Protein AF-A0A371DB32-F1 (afdb_monomer_lite)

Organism: NCBI:txid2498619

Secondary structure (DSSP, 8-state):
-HHHHHHHHHHHHHHHHHH-S-GGGGSTTTSPPPPPGGG--EETTEE--SHHHHHHHHHHHH-TTTTSPP-TTHHHHSPPPPPPP-PPPPHHHHHHHHHT--SS-PPPGGG----

Foldseek 3Di:
DVVVVVVVVVVVVVCCVPPPPDPQVSDPVSPDDDDPPVCQDDAPNDGDNDPVSVVVSVCCVVPVCPVPDDDPVVVVVDDDDPDDDDPDDDPVQVVVLVVPVPDDDDPPPVSDDDD

pLDDT: mean 76.27, std 11.76, range [40.44, 91.56]

Structure (mmCIF, N/CA/C/O backbone):
data_AF-A0A371DB32-F1
#
_entry.id   AF-A0A371DB32-F1
#
loop_
_atom_site.group_PDB
_atom_site.id
_atom_site.type_symbol
_atom_site.label_atom_id
_atom_site.label_alt_id
_atom_site.label_comp_id
_atom_site.label_asym_id
_atom_site.label_entity_id
_atom_site.label_seq_id
_atom_site.pdbx_PDB_ins_code
_atom_site.Cartn_x
_atom_site.Cartn_y
_atom_site.Cartn_z
_atom_site.occupancy
_atom_site.B_iso_or_equiv
_atom_site.auth_seq_id
_atom_site.auth_comp_id
_atom_site.auth_asym_id
_atom_site.auth_atom_id
_atom_site.pdbx_PDB_model_num
ATOM 1 N N . ILE A 1 1 ? -15.047 29.592 50.924 1.00 66.50 1 ILE A N 1
ATOM 2 C CA . ILE A 1 1 ? -14.224 28.743 50.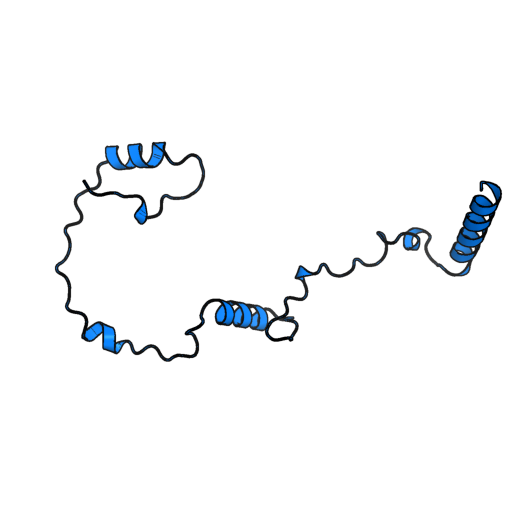018 1.00 66.50 1 ILE A CA 1
ATOM 3 C C . ILE A 1 1 ? -13.524 27.612 50.778 1.00 66.50 1 ILE A C 1
ATOM 5 O O . ILE A 1 1 ? -13.776 26.459 50.464 1.00 66.50 1 ILE A O 1
ATOM 9 N N . ARG A 1 2 ? -12.712 27.901 51.810 1.00 77.25 2 ARG A N 1
ATOM 10 C CA . ARG A 1 2 ? -11.960 26.871 52.560 1.00 77.25 2 ARG A CA 1
ATOM 11 C C . ARG A 1 2 ? -12.847 25.822 53.252 1.00 77.25 2 ARG A C 1
ATOM 13 O O . ARG A 1 2 ? -12.552 24.640 53.158 1.00 77.25 2 ARG A O 1
ATOM 20 N N . LYS A 1 3 ? -13.960 26.256 53.857 1.00 84.62 3 LYS A N 1
ATOM 21 C CA . LYS A 1 3 ? -14.916 25.375 54.549 1.00 84.62 3 LYS A CA 1
ATOM 22 C C . LYS A 1 3 ? -15.608 24.384 53.600 1.00 84.62 3 LYS A C 1
ATOM 24 O O . LYS A 1 3 ? -15.440 23.189 53.768 1.00 84.62 3 LYS A O 1
ATOM 29 N N . ARG A 1 4 ? -16.217 24.884 52.516 1.00 86.56 4 ARG A N 1
ATOM 30 C CA . ARG A 1 4 ? -16.796 24.049 51.443 1.00 86.56 4 ARG A CA 1
ATOM 31 C C . ARG A 1 4 ? -15.816 23.044 50.841 1.00 86.56 4 ARG A C 1
ATOM 33 O O . ARG A 1 4 ? -16.205 21.941 50.492 1.00 86.56 4 ARG A O 1
ATOM 40 N N . ARG A 1 5 ? -14.549 23.436 50.668 1.00 84.38 5 ARG A N 1
ATOM 41 C CA . ARG A 1 5 ? -13.523 22.523 50.150 1.00 84.38 5 ARG A CA 1
ATOM 42 C C . ARG A 1 5 ? -13.209 21.411 51.151 1.00 84.38 5 ARG A C 1
ATOM 44 O O . ARG A 1 5 ? -12.972 20.298 50.711 1.00 84.38 5 ARG A O 1
ATOM 51 N N . SER A 1 6 ? -13.202 21.712 52.451 1.00 85.50 6 SER A N 1
ATOM 52 C CA . SER A 1 6 ? -13.039 20.700 53.501 1.00 85.50 6 SER A CA 1
ATOM 53 C C . SER A 1 6 ? -14.213 19.729 53.495 1.00 85.50 6 SER A C 1
ATOM 55 O O . SER A 1 6 ? -13.996 18.540 53.329 1.00 85.50 6 SER A O 1
ATOM 57 N N . GLU A 1 7 ? -15.439 20.257 53.537 1.00 91.56 7 GLU A N 1
ATOM 58 C CA . GLU A 1 7 ? -16.678 19.467 53.524 1.00 91.56 7 GLU A CA 1
ATOM 59 C C . GLU A 1 7 ? -16.724 18.526 52.306 1.00 91.56 7 GLU A C 1
ATOM 61 O O . GLU A 1 7 ? -16.945 17.330 52.452 1.00 91.56 7 GLU A O 1
ATOM 66 N N . HIS A 1 8 ? -16.375 19.029 51.117 1.00 87.62 8 HIS A N 1
ATOM 67 C CA . HIS A 1 8 ? -16.290 18.214 49.903 1.00 87.62 8 HIS A CA 1
ATOM 68 C C . HIS A 1 8 ? -15.245 17.087 49.982 1.00 87.62 8 HIS A C 1
ATOM 70 O O . HIS A 1 8 ? -15.456 16.000 49.445 1.00 87.62 8 HIS A O 1
ATOM 76 N N . MET A 1 9 ? -14.092 17.340 50.608 1.00 85.12 9 MET A N 1
ATOM 77 C CA . MET A 1 9 ? -13.054 16.316 50.759 1.00 85.12 9 MET A CA 1
ATOM 78 C C . MET A 1 9 ? -13.468 15.265 51.789 1.00 85.12 9 MET A C 1
ATOM 80 O O . MET A 1 9 ? -13.242 14.083 51.551 1.00 85.12 9 MET A O 1
ATOM 84 N N . ASP A 1 10 ? -14.124 15.675 52.873 1.00 89.25 10 ASP A N 1
ATOM 85 C CA . ASP A 1 10 ? -14.624 14.774 53.914 1.00 89.25 10 ASP A CA 1
ATOM 86 C C . ASP A 1 10 ? -15.720 13.840 53.368 1.00 89.25 10 ASP A C 1
ATOM 88 O O . ASP A 1 10 ? -15.658 12.626 53.576 1.00 89.25 10 ASP A O 1
ATOM 92 N N . GLU A 1 11 ? -16.654 14.368 52.570 1.00 88.19 11 GLU A N 1
ATOM 93 C CA . GLU A 1 11 ? -17.659 13.578 51.838 1.00 88.19 11 GLU A CA 1
ATOM 94 C C . GLU A 1 11 ? -17.000 12.547 50.909 1.00 88.19 11 GLU A C 1
ATOM 96 O O . GLU A 1 11 ? -17.354 11.365 50.898 1.00 88.19 11 GLU A O 1
ATOM 101 N N . ARG A 1 12 ? -15.983 12.977 50.153 1.00 82.69 12 ARG A N 1
ATOM 102 C CA . ARG A 1 12 ? -15.223 12.109 49.248 1.00 82.69 12 ARG A CA 1
ATOM 103 C C . ARG A 1 12 ? -14.442 11.022 49.977 1.00 82.69 12 ARG A C 1
ATOM 105 O O . ARG A 1 12 ? -14.319 9.928 49.434 1.00 82.69 12 ARG A O 1
ATOM 112 N N . ILE A 1 13 ? -13.911 11.304 51.163 1.00 81.94 13 ILE A N 1
ATOM 113 C CA . ILE A 1 13 ? -13.196 10.323 51.987 1.00 81.94 13 ILE A CA 1
ATOM 114 C C . ILE A 1 13 ? -14.169 9.260 52.507 1.00 81.94 13 ILE A C 1
ATOM 116 O O . ILE A 1 13 ? -13.857 8.073 52.425 1.00 81.94 13 ILE A O 1
ATOM 120 N N . GLN A 1 14 ? -15.354 9.661 52.979 1.00 84.25 14 GLN A N 1
ATOM 121 C CA . GLN A 1 14 ? -16.368 8.720 53.467 1.00 84.25 14 GLN A CA 1
ATOM 122 C C . GLN A 1 14 ? -16.898 7.798 52.364 1.00 84.25 14 GLN A C 1
ATOM 124 O O . GLN A 1 14 ? -16.959 6.588 52.575 1.00 84.25 14 GLN A O 1
ATOM 129 N N . TYR A 1 15 ? -17.212 8.342 51.185 1.00 82.44 15 TYR A N 1
ATOM 130 C CA . TYR A 1 15 ? -17.621 7.557 50.011 1.00 82.44 15 TYR A CA 1
ATOM 131 C C . TYR A 1 15 ? -16.587 6.464 49.688 1.00 82.44 15 TYR A C 1
ATOM 133 O O . TYR A 1 15 ? -16.889 5.283 49.555 1.00 82.44 15 TYR A O 1
ATOM 141 N N . VAL A 1 16 ? -15.307 6.838 49.659 1.00 74.50 16 VAL A N 1
ATOM 142 C CA . VAL A 1 16 ? -14.218 5.925 49.282 1.00 74.50 16 VAL A CA 1
ATOM 143 C C . VAL A 1 16 ? -13.983 4.854 50.339 1.00 74.50 16 VAL A C 1
ATOM 145 O O . VAL A 1 16 ? -13.750 3.703 49.985 1.00 74.50 16 VAL A O 1
ATOM 148 N N . ALA A 1 17 ? -14.056 5.218 51.620 1.00 75.88 17 ALA A N 1
ATOM 149 C CA . ALA A 1 17 ? -13.884 4.279 52.722 1.00 75.88 17 ALA A CA 1
ATOM 150 C C . ALA A 1 17 ? -14.994 3.215 52.770 1.00 75.88 17 ALA A C 1
ATOM 152 O O . ALA A 1 17 ? -14.728 2.080 53.164 1.00 75.88 17 ALA A O 1
ATOM 153 N N . ASN A 1 18 ? -16.215 3.574 52.362 1.00 79.94 18 ASN A N 1
ATOM 154 C CA . ASN A 1 18 ? -17.388 2.714 52.493 1.00 79.94 18 ASN A CA 1
ATOM 155 C C . ASN A 1 18 ? -17.705 1.918 51.217 1.00 79.94 18 ASN A C 1
ATOM 157 O O . ASN A 1 18 ? -18.061 0.744 51.304 1.00 79.94 18 ASN A O 1
ATOM 161 N N . GLU A 1 19 ? -17.584 2.529 50.036 1.00 76.75 19 GLU A N 1
ATOM 162 C CA . GLU A 1 19 ? -18.064 1.941 48.775 1.00 76.75 19 GLU A CA 1
ATOM 163 C C . GLU A 1 19 ? -16.944 1.364 47.899 1.00 76.75 19 GLU A C 1
ATOM 165 O O . GLU A 1 19 ? -17.209 0.500 47.059 1.00 76.75 19 GLU A O 1
ATOM 170 N N . GLN A 1 20 ? -15.683 1.767 48.097 1.00 68.25 20 GLN A N 1
ATOM 171 C CA . GLN A 1 20 ? -14.577 1.376 47.219 1.00 68.25 20 GLN A CA 1
ATOM 172 C C . GLN A 1 20 ? -13.528 0.522 47.944 1.00 68.25 20 GLN A C 1
ATOM 174 O O . GLN A 1 20 ? -12.834 0.959 48.854 1.00 68.25 20 GLN A O 1
ATOM 179 N N . LYS A 1 21 ? -13.365 -0.735 47.505 1.00 65.19 21 LYS A N 1
ATOM 180 C CA . LYS A 1 21 ? -12.480 -1.723 48.158 1.00 65.19 21 LYS A CA 1
ATOM 181 C C . LYS A 1 21 ? -10.989 -1.365 48.131 1.00 65.19 21 LYS A C 1
ATOM 183 O O . LYS A 1 21 ? -10.224 -1.945 48.901 1.00 65.19 21 LYS A O 1
ATOM 188 N N . ARG A 1 22 ? -10.537 -0.495 47.221 1.00 67.50 22 ARG A N 1
ATOM 189 C CA . ARG A 1 22 ? -9.117 -0.151 47.054 1.00 67.50 22 ARG A CA 1
ATOM 190 C C . ARG A 1 22 ? -8.942 1.353 46.890 1.00 67.50 22 ARG A C 1
ATOM 192 O O . ARG A 1 22 ? -9.466 1.951 45.959 1.00 67.50 22 ARG A O 1
ATOM 199 N N . VAL A 1 23 ? -8.104 1.930 47.751 1.00 66.81 23 VAL A N 1
ATOM 200 C CA . VAL A 1 23 ? -7.699 3.350 47.736 1.00 66.81 23 VAL A CA 1
ATOM 201 C C . VAL A 1 23 ? -7.159 3.784 46.366 1.00 66.81 23 VAL A C 1
ATOM 203 O O . VAL A 1 23 ? -7.295 4.934 45.971 1.00 66.81 23 VAL A O 1
ATOM 206 N N . TRP A 1 24 ? -6.577 2.863 45.601 1.00 63.91 24 TRP A N 1
ATOM 207 C CA . TRP A 1 24 ? -5.984 3.160 44.298 1.00 63.91 24 TRP A CA 1
ATOM 208 C C . TRP A 1 24 ? -7.011 3.425 43.188 1.00 63.91 24 TRP A C 1
ATOM 210 O O . TRP A 1 24 ? -6.693 4.142 42.247 1.00 63.91 24 TRP A O 1
ATOM 220 N N . ASP A 1 25 ? -8.265 2.990 43.336 1.00 66.44 25 ASP A N 1
ATOM 221 C CA . ASP A 1 25 ? -9.325 3.221 42.338 1.00 66.44 25 ASP A CA 1
ATOM 222 C C . ASP A 1 25 ? -9.866 4.671 42.355 1.00 66.44 25 ASP A C 1
ATOM 224 O O . ASP A 1 25 ? -10.812 5.013 41.646 1.00 66.44 25 ASP A O 1
ATOM 228 N N . LEU A 1 26 ? -9.262 5.546 43.167 1.00 67.19 26 LEU A N 1
ATOM 229 C CA . LEU A 1 26 ? -9.615 6.957 43.340 1.00 67.19 26 LEU A CA 1
ATOM 230 C C . LEU A 1 26 ? -9.375 7.828 42.109 1.00 67.19 26 LEU A C 1
ATOM 232 O O . LEU A 1 26 ? -10.033 8.859 41.938 1.00 67.19 26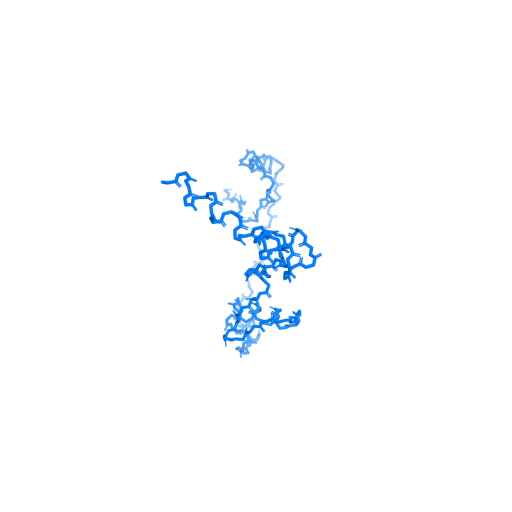 LEU A O 1
ATOM 236 N N . MET A 1 27 ? -8.369 7.480 41.313 1.00 69.75 27 MET A N 1
ATOM 237 C CA . MET A 1 27 ? -7.833 8.368 40.297 1.00 69.75 27 MET A CA 1
ATOM 238 C C . MET A 1 27 ? -8.160 7.864 38.895 1.00 69.75 27 MET A C 1
ATOM 240 O O . MET A 1 27 ? -7.935 6.702 38.572 1.00 69.75 27 MET A O 1
ATOM 244 N N . ALA A 1 28 ? -8.599 8.775 38.023 1.00 62.72 28 ALA A N 1
ATOM 245 C CA . ALA A 1 28 ? -8.932 8.459 36.631 1.00 62.72 28 ALA A CA 1
ATOM 246 C C . ALA A 1 28 ? -7.768 7.816 35.845 1.00 62.72 28 ALA A C 1
ATOM 248 O O . ALA A 1 28 ? -8.004 7.120 34.866 1.00 62.72 28 ALA A O 1
ATOM 249 N N . TRP A 1 29 ? -6.519 8.020 36.281 1.00 65.19 29 TRP A N 1
ATOM 250 C CA . TRP A 1 29 ? -5.322 7.431 35.669 1.00 65.19 29 TRP A CA 1
ATOM 251 C C . TRP A 1 29 ? -4.946 6.043 36.216 1.00 65.19 29 TRP A C 1
ATOM 253 O O . TRP A 1 29 ? -4.032 5.419 35.679 1.00 65.19 29 TRP A O 1
ATOM 263 N N . VAL A 1 30 ? -5.628 5.570 37.264 1.00 65.81 30 VAL A N 1
ATOM 264 C CA . VAL A 1 30 ? -5.407 4.253 37.890 1.00 65.81 30 VAL A CA 1
ATOM 265 C C . VAL A 1 30 ? -6.504 3.249 37.509 1.00 65.81 30 VAL A C 1
ATOM 267 O O . VAL A 1 30 ? -6.295 2.042 37.601 1.00 65.81 30 VAL A O 1
ATOM 270 N N . GLY A 1 31 ? -7.648 3.728 37.008 1.00 64.81 31 GLY A N 1
ATOM 271 C CA . GLY A 1 31 ? -8.650 2.874 36.373 1.00 64.81 31 GLY A CA 1
ATOM 272 C C . GLY A 1 31 ? -8.110 2.172 35.115 1.00 64.81 31 GLY A C 1
ATOM 273 O O . GLY A 1 31 ? -7.091 2.592 34.556 1.00 64.81 31 GLY A O 1
ATOM 274 N N . PRO A 1 32 ? -8.778 1.103 34.639 1.00 61.88 32 PRO A N 1
ATOM 275 C CA . PRO A 1 32 ? -8.403 0.445 33.393 1.00 61.88 32 PRO A CA 1
ATOM 276 C C . PRO A 1 32 ? -8.324 1.486 32.272 1.00 61.88 32 PRO A C 1
ATOM 278 O O . PRO A 1 32 ? -9.293 2.201 32.011 1.00 61.88 32 PRO A O 1
ATOM 281 N N . ARG A 1 33 ? -7.144 1.609 31.644 1.00 60.66 33 ARG A N 1
ATOM 282 C CA . ARG A 1 33 ? -6.925 2.566 30.553 1.00 60.66 33 ARG A CA 1
ATOM 283 C C . ARG A 1 33 ? -7.987 2.339 29.485 1.00 60.66 33 ARG A C 1
ATOM 285 O O . ARG A 1 33 ? -8.131 1.220 28.994 1.00 60.66 33 ARG A O 1
ATOM 292 N N . ALA A 1 34 ? -8.679 3.410 29.094 1.00 59.97 34 ALA A N 1
ATOM 293 C CA . ALA A 1 34 ? -9.422 3.411 27.845 1.00 59.97 34 ALA A CA 1
ATOM 294 C C . ALA A 1 34 ? -8.465 2.937 26.745 1.00 59.97 34 ALA A C 1
ATOM 296 O O . ALA A 1 34 ? -7.359 3.473 26.616 1.00 59.97 34 ALA A O 1
ATOM 297 N N . MET A 1 35 ? -8.866 1.886 26.027 1.00 58.84 35 MET A N 1
ATOM 298 C CA . MET A 1 35 ? -8.093 1.344 24.914 1.00 58.84 35 MET A CA 1
ATOM 299 C C . MET A 1 35 ? -7.758 2.522 23.990 1.00 58.84 35 MET A C 1
ATOM 301 O O . MET A 1 35 ? -8.669 3.256 23.592 1.00 58.84 35 MET A O 1
ATOM 305 N N . PRO A 1 36 ? -6.474 2.802 23.732 1.00 57.75 36 PRO A N 1
ATOM 306 C CA . PRO A 1 36 ? -6.097 3.967 22.953 1.00 57.75 36 PRO A CA 1
ATOM 307 C C . PRO A 1 36 ? -6.739 3.885 21.563 1.00 57.75 36 PRO A C 1
ATOM 309 O O . PRO A 1 36 ? -6.836 2.805 20.987 1.00 57.75 36 PRO A O 1
ATOM 312 N N . MET A 1 37 ? -7.173 5.029 21.024 1.00 52.47 37 MET A N 1
ATOM 313 C CA . MET A 1 37 ? -7.965 5.136 19.782 1.00 52.47 37 MET A CA 1
ATOM 314 C C . MET A 1 37 ? -7.376 4.403 18.559 1.00 52.47 37 MET A C 1
ATOM 316 O O . MET A 1 37 ? -8.095 4.148 17.600 1.00 52.47 37 MET A O 1
ATOM 320 N N . TYR A 1 38 ? -6.096 4.020 18.586 1.00 53.59 38 TYR A N 1
ATOM 321 C CA . TYR A 1 38 ? -5.468 3.216 17.537 1.00 53.59 38 TYR A CA 1
ATOM 322 C C . TYR A 1 38 ? -5.869 1.727 17.548 1.00 53.59 38 TYR A C 1
ATOM 324 O O . TYR A 1 38 ? -5.564 1.022 16.592 1.00 53.59 38 TYR A O 1
ATOM 332 N N . GLN A 1 39 ? -6.530 1.222 18.598 1.00 53.25 39 GLN A N 1
ATOM 333 C CA . GLN A 1 39 ? -6.958 -0.184 18.682 1.00 53.25 39 GLN A CA 1
ATOM 334 C C . GLN A 1 39 ? -8.305 -0.478 18.016 1.00 53.25 39 GLN A C 1
ATOM 336 O O . GLN A 1 39 ? -8.656 -1.645 17.865 1.00 53.25 39 GLN A O 1
ATOM 341 N N . SER A 1 40 ? -9.044 0.539 17.577 1.00 63.19 40 SER A N 1
ATOM 342 C CA . SER A 1 40 ? -10.216 0.348 16.724 1.00 63.19 40 SER A CA 1
ATOM 343 C C . SER A 1 40 ? -10.011 1.095 15.418 1.00 63.19 40 SER A C 1
ATOM 345 O O . SER A 1 40 ? -10.585 2.161 15.198 1.00 63.19 40 SER A O 1
ATOM 347 N N . LEU A 1 41 ? -9.166 0.543 14.549 1.00 74.00 41 LEU A N 1
ATOM 348 C CA . LEU A 1 41 ? -9.168 0.949 13.150 1.00 74.00 41 LEU A CA 1
ATOM 349 C C . LEU A 1 41 ? -10.549 0.617 12.579 1.00 74.00 41 LEU A C 1
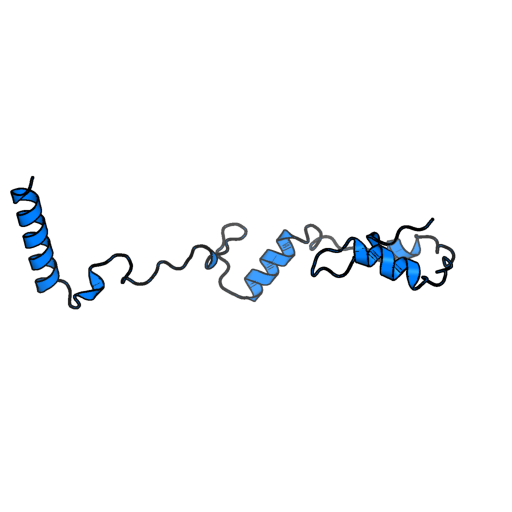ATOM 351 O O . LEU A 1 41 ? -11.003 -0.521 12.673 1.00 74.00 41 LEU A O 1
ATOM 355 N N . VAL A 1 42 ? -11.243 1.625 12.059 1.00 80.94 42 VAL A N 1
ATOM 356 C CA . VAL A 1 42 ? -12.559 1.463 11.439 1.00 80.94 42 VAL A CA 1
ATOM 357 C C . VAL A 1 42 ? -12.394 1.630 9.938 1.00 80.94 42 VAL A C 1
ATOM 359 O O . VAL A 1 42 ? -11.892 2.655 9.484 1.00 80.94 42 VAL A O 1
ATOM 362 N N . HIS A 1 43 ? -12.836 0.642 9.171 1.00 80.50 43 HIS A N 1
ATOM 363 C CA . HIS A 1 43 ? -12.874 0.694 7.714 1.00 80.50 43 HIS A CA 1
ATOM 364 C C . HIS A 1 43 ? -14.306 0.405 7.257 1.00 80.50 43 HIS A C 1
ATOM 366 O O . HIS A 1 43 ? -14.931 -0.546 7.724 1.00 80.50 43 HIS A O 1
ATOM 372 N N . ASN A 1 44 ? -14.868 1.277 6.414 1.00 82.75 44 ASN A N 1
ATOM 373 C CA . ASN A 1 44 ? -16.266 1.215 5.953 1.00 82.75 44 ASN A CA 1
ATOM 374 C C . ASN A 1 44 ? -17.307 1.068 7.084 1.00 82.75 44 ASN A C 1
ATOM 376 O O . ASN A 1 44 ? -18.297 0.354 6.953 1.00 82.75 44 ASN A O 1
ATOM 380 N N . GLY A 1 45 ? -17.074 1.733 8.220 1.00 82.75 45 GLY A N 1
ATOM 381 C CA . GLY A 1 45 ? -17.977 1.702 9.376 1.00 82.75 45 GLY A CA 1
ATOM 382 C C . GLY A 1 45 ? -17.874 0.448 10.251 1.00 82.75 45 GLY A C 1
ATOM 383 O O . GLY A 1 45 ? -18.559 0.373 11.270 1.00 82.75 45 GLY A O 1
ATOM 384 N N . GLN A 1 46 ? -17.003 -0.510 9.916 1.00 82.19 46 GLN A N 1
ATOM 385 C CA . GLN A 1 46 ? -16.734 -1.685 10.745 1.00 82.19 46 GLN A CA 1
ATOM 386 C C . GLN A 1 46 ? -15.390 -1.578 11.461 1.00 82.19 46 GLN A C 1
ATOM 388 O O . GLN A 1 46 ? -14.384 -1.184 10.875 1.00 82.19 46 GLN A O 1
ATOM 393 N N . ALA A 1 47 ? -15.376 -1.942 12.744 1.00 84.25 47 ALA A N 1
ATOM 394 C CA . ALA A 1 47 ? -14.147 -2.026 13.521 1.00 84.25 47 ALA A CA 1
ATOM 395 C C . ALA A 1 47 ? -13.359 -3.279 13.121 1.00 84.25 47 ALA A C 1
ATOM 397 O O . ALA A 1 47 ? -13.856 -4.397 13.251 1.00 84.25 47 ALA A O 1
ATOM 398 N N . LEU A 1 48 ? -12.119 -3.082 12.691 1.00 85.62 48 LEU A N 1
ATOM 399 C CA . LEU A 1 48 ? -11.181 -4.136 12.336 1.00 85.62 48 LEU A CA 1
ATOM 400 C C . LEU A 1 48 ? -10.589 -4.717 13.620 1.00 85.62 48 LEU A C 1
ATOM 402 O O . LEU A 1 48 ? -9.958 -4.005 14.402 1.00 85.62 48 LEU A O 1
ATOM 406 N N . ARG A 1 49 ? -10.838 -6.006 13.864 1.00 82.69 49 ARG A N 1
ATOM 407 C CA . ARG A 1 49 ? -10.438 -6.692 15.107 1.00 82.69 49 ARG A CA 1
ATOM 408 C C . ARG A 1 49 ? -9.450 -7.827 14.879 1.00 82.69 49 ARG A C 1
ATOM 410 O O . ARG A 1 49 ? -8.824 -8.276 15.835 1.00 82.69 49 ARG A O 1
ATOM 417 N N . THR A 1 50 ? -9.319 -8.297 13.642 1.00 84.00 50 THR A N 1
ATOM 418 C CA . THR A 1 50 ? -8.432 -9.402 13.283 1.00 84.00 50 THR A CA 1
ATOM 419 C C . THR A 1 50 ? -7.346 -8.936 12.313 1.00 84.00 50 THR A C 1
ATOM 421 O O . THR A 1 50 ? -7.508 -7.947 11.598 1.00 84.00 50 THR A O 1
ATOM 424 N N . LEU A 1 51 ? -6.209 -9.637 12.307 1.00 83.44 51 LEU A N 1
ATOM 425 C CA . LEU A 1 51 ? -5.093 -9.333 11.409 1.00 83.44 51 LEU A CA 1
ATOM 426 C C . LEU A 1 51 ? -5.462 -9.482 9.915 1.00 83.44 51 LEU A C 1
ATOM 428 O O . LEU A 1 51 ? -5.066 -8.611 9.140 1.00 83.44 51 LEU A O 1
ATOM 432 N N . PRO A 1 52 ? -6.235 -10.506 9.490 1.00 87.00 52 PRO A N 1
ATOM 433 C CA . PRO A 1 52 ? -6.717 -10.590 8.111 1.00 87.00 52 PRO A CA 1
ATOM 434 C C . PRO A 1 52 ? -7.573 -9.389 7.697 1.00 87.00 52 PRO A C 1
ATOM 436 O O . PRO A 1 52 ? -7.342 -8.824 6.630 1.00 87.00 52 PRO A O 1
ATOM 439 N N . ASP A 1 53 ? -8.492 -8.946 8.562 1.00 85.00 53 ASP A N 1
ATOM 440 C CA . ASP A 1 53 ? -9.354 -7.792 8.270 1.00 85.00 53 ASP A CA 1
ATOM 441 C C . ASP A 1 53 ? -8.530 -6.505 8.134 1.00 85.00 53 ASP A C 1
ATOM 443 O O . ASP A 1 53 ? -8.788 -5.678 7.261 1.00 85.00 53 ASP A O 1
ATOM 447 N N . LEU A 1 54 ? -7.504 -6.347 8.979 1.00 87.00 54 LEU A N 1
ATOM 448 C CA . LEU A 1 54 ? -6.556 -5.237 8.895 1.00 87.00 54 LEU A CA 1
ATOM 449 C C . LEU A 1 54 ? -5.810 -5.225 7.565 1.00 87.00 54 LEU A C 1
ATOM 451 O O . LEU A 1 54 ? -5.696 -4.171 6.941 1.00 87.00 54 LEU A O 1
ATOM 455 N N . TRP A 1 55 ? -5.318 -6.385 7.132 1.00 87.38 55 TRP A N 1
ATOM 456 C CA . TRP A 1 55 ? -4.603 -6.501 5.868 1.00 87.38 55 TRP A CA 1
ATOM 457 C C . TRP A 1 55 ? -5.504 -6.166 4.682 1.00 87.38 55 TRP A C 1
ATOM 459 O O . TRP A 1 55 ? -5.130 -5.357 3.841 1.00 87.38 55 TRP A O 1
ATOM 469 N N . GLN A 1 56 ? -6.717 -6.714 4.648 1.00 86.88 56 GLN A N 1
ATOM 470 C CA . GLN A 1 56 ? -7.666 -6.459 3.568 1.00 86.88 56 GLN A CA 1
ATOM 471 C C . GLN A 1 56 ? -8.115 -4.990 3.515 1.00 86.88 56 GLN A C 1
ATOM 473 O O . GLN A 1 56 ? -8.234 -4.408 2.434 1.00 86.88 56 GLN A O 1
ATOM 478 N N . ALA A 1 57 ? -8.343 -4.362 4.669 1.00 87.69 57 ALA A N 1
ATOM 479 C CA . ALA A 1 57 ? -8.664 -2.941 4.740 1.00 87.69 57 ALA A CA 1
ATOM 480 C C . ALA A 1 57 ? -7.501 -2.066 4.256 1.00 87.69 57 ALA A C 1
ATOM 482 O O . ALA A 1 57 ? -7.718 -1.098 3.531 1.00 87.69 57 ALA A O 1
ATOM 483 N N . LEU A 1 58 ? -6.263 -2.409 4.618 1.00 87.00 58 LEU A N 1
ATOM 484 C CA . LEU A 1 58 ? -5.076 -1.710 4.133 1.00 87.00 58 LEU A CA 1
ATOM 485 C C . LEU A 1 58 ? -4.940 -1.867 2.616 1.00 87.00 58 LEU A C 1
ATOM 487 O O . LEU A 1 58 ? -4.843 -0.870 1.904 1.00 87.00 58 LEU A O 1
ATOM 491 N N . ASP A 1 59 ? -5.002 -3.102 2.128 1.00 86.69 59 ASP A N 1
ATOM 492 C CA . ASP A 1 59 ? -4.863 -3.439 0.715 1.00 86.69 59 ASP A CA 1
ATOM 493 C C . ASP A 1 59 ? -5.899 -2.704 -0.143 1.00 86.69 59 ASP A C 1
ATOM 495 O O . ASP A 1 59 ? -5.542 -1.989 -1.073 1.00 86.69 59 ASP A O 1
ATOM 499 N N . SER A 1 60 ? -7.175 -2.758 0.241 1.00 84.94 60 SER A N 1
ATOM 500 C CA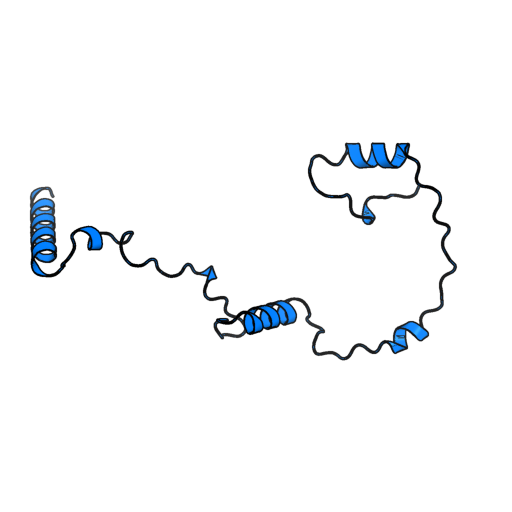 . SER A 1 60 ? -8.257 -2.063 -0.471 1.00 84.94 60 SER A CA 1
ATOM 501 C C . SER A 1 60 ? -8.158 -0.533 -0.436 1.00 84.94 60 SER A C 1
ATOM 503 O O . SER A 1 60 ? -8.618 0.127 -1.367 1.00 84.94 60 SER A O 1
ATOM 505 N N . THR A 1 61 ? -7.550 0.050 0.602 1.00 84.44 61 THR A N 1
ATOM 506 C CA . THR A 1 61 ? -7.394 1.510 0.711 1.00 84.44 61 THR A CA 1
ATOM 507 C C . THR A 1 61 ? -6.334 2.039 -0.259 1.00 84.44 61 THR A C 1
ATOM 509 O O . THR A 1 61 ? -6.496 3.127 -0.811 1.00 84.44 61 THR A O 1
ATOM 512 N N . PHE A 1 62 ? -5.256 1.283 -0.484 1.00 84.50 62 PHE A N 1
ATOM 513 C CA . PHE A 1 62 ? -4.137 1.714 -1.331 1.00 84.50 62 PHE A CA 1
ATOM 514 C C . PHE A 1 62 ? -4.186 1.138 -2.749 1.00 84.50 62 PHE A C 1
ATOM 516 O O . PHE A 1 62 ? -3.738 1.789 -3.692 1.00 84.50 62 PHE A O 1
ATOM 523 N N . HIS A 1 63 ? -4.787 -0.035 -2.932 1.00 82.12 63 HIS A N 1
ATOM 524 C CA . HIS A 1 63 ? -4.976 -0.666 -4.231 1.00 82.12 63 HIS A CA 1
ATOM 525 C C . HIS A 1 63 ? -6.406 -0.439 -4.725 1.00 82.12 63 HIS A C 1
ATOM 527 O O . HIS A 1 63 ? -7.230 -1.349 -4.791 1.00 82.12 63 HIS A O 1
ATOM 533 N N . SER A 1 64 ? -6.694 0.796 -5.143 1.00 74.19 64 SER A N 1
ATOM 534 C CA . SER A 1 64 ? -7.998 1.190 -5.706 1.00 74.19 64 SER A CA 1
ATOM 535 C C . SER A 1 64 ? -8.410 0.385 -6.947 1.00 74.19 64 SER A C 1
ATOM 537 O O . SER A 1 64 ? -9.592 0.309 -7.277 1.00 74.19 64 SER A O 1
ATOM 539 N N . ALA A 1 65 ? -7.444 -0.241 -7.623 1.00 74.88 65 ALA A N 1
ATOM 540 C CA . ALA A 1 65 ? -7.656 -1.118 -8.768 1.00 74.88 65 ALA A CA 1
ATOM 541 C C . ALA A 1 65 ? -7.670 -2.618 -8.414 1.00 74.88 65 ALA A C 1
ATOM 543 O O . ALA A 1 65 ? -7.720 -3.429 -9.332 1.00 74.88 65 ALA A O 1
ATOM 544 N N . ALA A 1 66 ? -7.651 -3.013 -7.134 1.00 71.56 66 ALA A N 1
ATOM 545 C CA . ALA A 1 66 ? -7.597 -4.425 -6.727 1.00 71.56 66 ALA A CA 1
ATOM 546 C C . ALA A 1 66 ? -8.753 -5.274 -7.290 1.00 71.56 66 ALA A C 1
ATOM 548 O O . ALA A 1 66 ? -8.589 -6.462 -7.552 1.00 71.56 66 ALA A O 1
ATOM 549 N N . THR A 1 67 ? -9.924 -4.671 -7.511 1.00 77.69 67 THR A N 1
ATOM 550 C CA . THR A 1 67 ? -11.101 -5.337 -8.093 1.00 77.69 67 THR A CA 1
ATOM 551 C C . THR A 1 67 ? -11.135 -5.310 -9.619 1.00 77.69 67 THR A C 1
ATOM 553 O O . THR A 1 67 ? -11.981 -5.973 -10.222 1.00 77.69 67 THR A O 1
ATOM 556 N N . ARG A 1 68 ? -10.242 -4.558 -10.271 1.00 82.31 68 ARG A N 1
ATOM 557 C CA . ARG A 1 68 ? -10.178 -4.483 -11.728 1.00 82.31 68 ARG A CA 1
ATOM 558 C C . ARG A 1 68 ? -9.237 -5.578 -12.234 1.00 82.31 68 ARG A C 1
ATOM 560 O O . ARG A 1 68 ? -8.052 -5.532 -11.912 1.00 82.31 68 ARG A O 1
ATOM 567 N N . PRO A 1 69 ? -9.709 -6.527 -13.060 1.00 80.44 69 PRO A N 1
ATOM 568 C CA . PRO A 1 69 ? -8.801 -7.457 -13.712 1.00 80.44 69 PRO A CA 1
ATOM 569 C C . PRO A 1 69 ? -7.828 -6.659 -14.589 1.00 80.44 69 PRO A C 1
ATOM 571 O O . PRO A 1 69 ? -8.246 -5.869 -15.440 1.00 80.44 69 PRO A O 1
ATOM 574 N N . VAL A 1 70 ? -6.530 -6.828 -14.338 1.00 81.50 70 VAL A N 1
ATOM 575 C CA . VAL A 1 70 ? -5.470 -6.278 -15.186 1.00 81.50 70 VAL A CA 1
ATOM 576 C C . VAL A 1 70 ? -5.206 -7.298 -16.279 1.00 81.50 70 VAL A C 1
ATOM 578 O O . VAL A 1 70 ? -4.852 -8.436 -15.983 1.00 81.50 70 VAL A O 1
ATOM 581 N N . ASP A 1 71 ? -5.400 -6.899 -17.530 1.00 87.12 71 ASP A N 1
ATOM 582 C CA . ASP A 1 71 ? -5.053 -7.731 -18.673 1.00 87.12 71 ASP A CA 1
ATOM 583 C C . ASP A 1 71 ? -3.543 -7.616 -18.949 1.00 87.12 71 ASP A C 1
ATOM 585 O O . ASP A 1 71 ? -3.084 -6.541 -19.343 1.00 87.12 71 ASP A O 1
ATOM 589 N N . PRO A 1 72 ? -2.745 -8.681 -18.742 1.00 87.44 72 PRO A N 1
ATOM 590 C CA . PRO A 1 72 ? -1.315 -8.648 -19.026 1.00 87.44 72 PRO A CA 1
ATOM 591 C C . PRO A 1 72 ? -1.021 -8.658 -20.531 1.00 87.44 72 PRO A C 1
ATOM 593 O O . PRO A 1 72 ? 0.117 -8.398 -20.920 1.00 87.44 72 PRO A O 1
ATOM 596 N N . SER A 1 73 ? -2.013 -8.949 -21.384 1.00 90.44 73 SER A N 1
ATOM 597 C CA . SER A 1 73 ? -1.831 -9.020 -22.833 1.00 90.44 73 SER A CA 1
ATOM 598 C C . SER A 1 73 ? -1.385 -7.686 -23.439 1.00 90.44 73 SER A C 1
ATOM 600 O O . SER A 1 73 ? -0.638 -7.696 -24.415 1.00 90.44 73 SER A O 1
ATOM 602 N N . ILE A 1 74 ? -1.712 -6.562 -22.785 1.00 87.00 74 ILE A N 1
ATOM 603 C CA . ILE A 1 74 ? -1.250 -5.215 -23.151 1.00 87.00 74 ILE A CA 1
ATOM 604 C C . ILE A 1 74 ? 0.278 -5.118 -23.232 1.00 87.00 74 ILE A C 1
ATOM 606 O O . ILE A 1 74 ? 0.808 -4.358 -24.036 1.00 87.00 74 ILE A O 1
ATOM 610 N N . LEU A 1 75 ? 1.012 -5.910 -22.442 1.00 87.00 75 LEU A N 1
ATOM 611 C CA . LEU A 1 75 ? 2.476 -5.916 -22.469 1.00 87.00 75 LEU A CA 1
ATOM 612 C C . LEU A 1 75 ? 3.029 -6.474 -23.786 1.00 87.00 75 LEU A C 1
ATOM 614 O O . LEU A 1 75 ? 4.137 -6.113 -24.170 1.00 87.00 75 LEU A O 1
ATOM 618 N N . ASN A 1 76 ? 2.260 -7.310 -24.489 1.00 90.38 76 ASN A N 1
ATOM 619 C CA . ASN A 1 76 ? 2.646 -7.853 -25.792 1.00 90.38 76 ASN A CA 1
ATOM 620 C C . ASN A 1 76 ? 2.489 -6.824 -26.922 1.00 90.38 76 ASN A C 1
ATOM 622 O O . ASN A 1 76 ? 3.114 -6.971 -27.969 1.00 90.38 76 ASN A O 1
ATOM 626 N N . GLU A 1 77 ? 1.657 -5.798 -26.724 1.00 90.12 77 GLU A N 1
ATOM 627 C CA . GLU A 1 77 ? 1.462 -4.702 -27.681 1.00 90.12 77 GLU A CA 1
ATOM 628 C C . GLU A 1 77 ? 2.545 -3.622 -27.551 1.00 90.12 77 GLU A C 1
ATOM 630 O O . GLU A 1 77 ? 2.748 -2.827 -28.471 1.00 90.12 77 GLU A O 1
ATOM 635 N N . ILE A 1 78 ? 3.260 -3.591 -26.419 1.00 88.69 78 ILE A N 1
ATOM 636 C CA . ILE A 1 78 ? 4.343 -2.636 -26.187 1.00 88.69 78 ILE A CA 1
ATOM 637 C C . ILE A 1 78 ? 5.551 -3.056 -27.035 1.00 88.69 78 ILE A C 1
ATOM 639 O O . ILE A 1 78 ? 6.096 -4.145 -26.835 1.00 88.69 78 ILE A O 1
ATOM 643 N N . PRO A 1 79 ? 6.023 -2.204 -27.963 1.00 91.00 79 PRO A N 1
ATOM 644 C CA . PRO A 1 79 ? 7.190 -2.529 -28.763 1.00 91.00 79 PRO A CA 1
ATOM 645 C C . PRO A 1 79 ? 8.426 -2.641 -27.858 1.00 91.00 79 PRO A C 1
ATOM 647 O O . PRO A 1 79 ? 8.643 -1.770 -27.007 1.00 91.00 79 PRO A O 1
ATOM 650 N N . PRO A 1 80 ? 9.267 -3.675 -28.035 1.00 87.00 80 PRO A N 1
ATOM 651 C CA . PRO A 1 80 ? 10.496 -3.790 -27.269 1.00 87.00 80 PRO A CA 1
ATOM 652 C C . PRO A 1 80 ? 11.405 -2.603 -27.596 1.00 87.00 80 PRO A C 1
ATOM 654 O O . PRO A 1 80 ? 11.756 -2.361 -28.752 1.00 87.00 80 PRO A O 1
ATOM 657 N N . LEU A 1 81 ? 11.786 -1.850 -26.565 1.00 86.31 81 LEU A N 1
ATOM 658 C CA . LEU A 1 81 ? 12.796 -0.808 -26.699 1.00 86.31 81 LEU A CA 1
ATOM 659 C C . LEU A 1 81 ? 14.178 -1.461 -26.830 1.00 86.31 81 LEU A C 1
ATOM 661 O O . LEU A 1 81 ? 14.430 -2.487 -26.190 1.00 86.31 81 LEU A O 1
ATOM 665 N N . PRO A 1 82 ? 15.090 -0.879 -27.629 1.00 89.31 82 PRO A N 1
ATOM 666 C CA . PRO A 1 82 ? 16.458 -1.365 -27.684 1.00 89.31 82 PRO A CA 1
ATOM 667 C C . PRO A 1 82 ? 17.076 -1.308 -26.286 1.00 89.31 82 PRO A C 1
ATOM 669 O O . PRO A 1 82 ? 16.815 -0.378 -25.514 1.00 89.31 82 PRO A O 1
ATOM 672 N N . THR A 1 83 ? 17.905 -2.301 -25.967 1.00 88.25 83 THR A N 1
ATOM 673 C CA . THR A 1 83 ? 18.684 -2.301 -24.731 1.00 88.25 83 THR A CA 1
ATOM 674 C C . THR A 1 83 ? 19.466 -0.995 -24.650 1.00 88.25 83 THR A C 1
ATOM 676 O O . THR A 1 83 ? 20.251 -0.673 -25.540 1.00 88.25 83 THR A O 1
ATOM 679 N N . ARG A 1 84 ? 19.219 -0.215 -23.596 1.00 82.94 84 ARG A N 1
ATOM 680 C CA . ARG A 1 84 ? 20.024 0.969 -23.307 1.00 82.94 84 ARG A CA 1
ATOM 681 C C . ARG A 1 84 ? 21.359 0.511 -22.748 1.00 82.94 84 ARG A C 1
ATOM 683 O O . ARG A 1 84 ? 21.379 -0.248 -21.779 1.00 82.94 84 ARG A O 1
ATOM 690 N N . ASP A 1 85 ? 22.445 1.006 -23.329 1.00 86.44 85 ASP A N 1
ATOM 691 C CA . ASP A 1 85 ? 23.755 0.869 -22.710 1.00 86.44 85 ASP A CA 1
ATOM 692 C C . ASP A 1 85 ? 23.716 1.521 -21.329 1.00 86.44 85 ASP A C 1
ATOM 694 O O . ASP A 1 85 ? 23.321 2.679 -21.176 1.00 86.44 85 ASP A O 1
ATOM 698 N N . CYS A 1 86 ? 24.107 0.747 -20.320 1.00 78.88 86 CYS A N 1
ATOM 699 C CA . CYS A 1 86 ? 24.345 1.238 -18.975 1.00 78.88 86 CYS A CA 1
ATOM 700 C C . CYS A 1 86 ? 25.856 1.483 -18.848 1.00 78.88 86 CYS A C 1
ATOM 702 O O . CYS A 1 86 ? 26.590 0.541 -18.536 1.00 78.88 86 CYS A O 1
ATOM 704 N N . PRO A 1 87 ? 26.368 2.689 -19.166 1.00 81.56 87 PRO A N 1
ATOM 705 C CA . PRO A 1 87 ? 27.762 3.023 -18.961 1.00 81.56 87 PRO A CA 1
ATOM 706 C C . PRO A 1 87 ? 28.180 2.756 -17.517 1.00 81.56 87 PRO A C 1
ATOM 708 O O . PRO A 1 87 ? 27.384 2.910 -16.584 1.00 81.56 87 PRO A O 1
ATOM 711 N N . PRO A 1 88 ? 29.450 2.380 -17.322 1.00 83.88 88 PRO A N 1
ATOM 712 C CA . PRO A 1 88 ? 29.979 2.142 -15.996 1.00 83.88 88 PRO A CA 1
ATOM 713 C C . PRO A 1 88 ? 29.869 3.419 -15.162 1.00 83.88 88 PRO A C 1
ATOM 715 O O . PRO A 1 88 ? 30.386 4.476 -15.528 1.00 83.88 88 PRO A O 1
ATOM 718 N N . ILE A 1 89 ? 29.204 3.308 -14.015 1.00 82.69 89 ILE A N 1
ATOM 719 C CA . ILE A 1 89 ? 29.126 4.399 -13.048 1.00 82.69 89 ILE A CA 1
ATOM 720 C C . ILE A 1 89 ? 30.509 4.552 -12.413 1.00 82.69 89 ILE A C 1
ATOM 722 O O . ILE A 1 89 ? 31.058 3.603 -11.849 1.00 82.69 89 ILE A O 1
ATOM 726 N N . SER A 1 90 ? 31.092 5.748 -12.504 1.00 86.88 90 SER A N 1
ATOM 727 C CA . SER A 1 90 ? 32.392 6.009 -11.891 1.00 86.88 90 SER A CA 1
ATOM 728 C C . SER A 1 90 ? 32.271 6.140 -10.371 1.00 86.88 90 SER A C 1
ATOM 730 O O . SER A 1 90 ? 31.290 6.664 -9.839 1.00 86.88 90 SER A O 1
ATOM 732 N N . HIS A 1 91 ? 33.318 5.724 -9.655 1.00 83.00 91 HIS A N 1
ATOM 733 C CA . HIS A 1 91 ? 33.389 5.886 -8.201 1.00 83.00 91 HIS A CA 1
ATOM 734 C C . HIS A 1 91 ? 33.252 7.361 -7.778 1.00 83.00 91 HIS A C 1
ATOM 736 O O . HIS A 1 91 ? 32.653 7.660 -6.749 1.00 83.00 91 HIS A O 1
ATOM 742 N N . ALA A 1 92 ? 33.753 8.290 -8.602 1.00 85.56 92 ALA A N 1
ATOM 743 C CA . ALA A 1 92 ? 33.652 9.727 -8.358 1.00 85.56 92 ALA A CA 1
ATOM 744 C C . ALA A 1 92 ? 32.190 10.207 -8.321 1.00 85.56 92 ALA A C 1
ATOM 746 O O . ALA A 1 92 ? 31.813 10.929 -7.398 1.00 85.56 92 ALA A O 1
ATOM 747 N N . VAL A 1 93 ? 31.360 9.757 -9.270 1.00 85.00 93 VAL A N 1
ATOM 748 C CA . VAL A 1 93 ? 29.925 10.092 -9.330 1.00 85.00 93 VAL A CA 1
ATOM 749 C C . VAL A 1 93 ? 29.198 9.597 -8.082 1.00 85.00 93 VAL A C 1
ATOM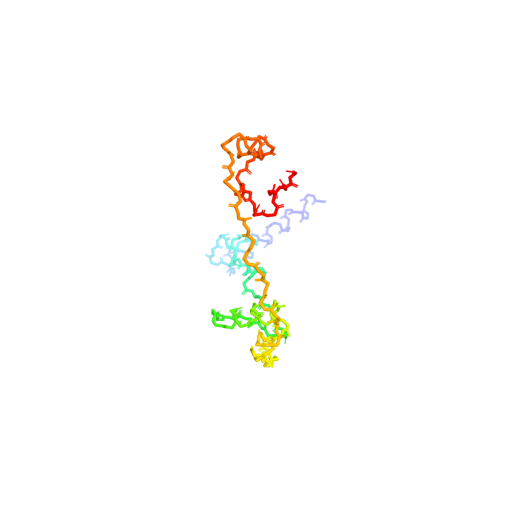 751 O O . VAL A 1 93 ? 28.414 10.337 -7.495 1.00 85.00 93 VAL A O 1
ATOM 754 N N . ILE A 1 94 ? 29.511 8.383 -7.623 1.00 82.06 94 ILE A N 1
ATOM 755 C CA . ILE A 1 94 ? 28.932 7.822 -6.395 1.00 82.06 94 ILE A CA 1
ATOM 756 C C . ILE A 1 94 ? 29.342 8.659 -5.183 1.00 82.06 94 ILE A C 1
ATOM 758 O O . ILE A 1 94 ? 28.494 9.046 -4.383 1.00 82.06 94 ILE A O 1
ATOM 762 N N . THR A 1 95 ? 30.633 8.979 -5.048 1.00 84.44 95 THR A N 1
ATOM 763 C CA . THR A 1 95 ? 31.106 9.785 -3.917 1.00 84.44 95 THR A CA 1
ATOM 764 C C . THR A 1 95 ? 30.510 11.185 -3.900 1.00 84.44 95 THR A C 1
ATOM 766 O O . THR A 1 95 ? 30.252 11.703 -2.820 1.00 84.44 95 THR A O 1
ATOM 769 N N . ASP A 1 96 ? 30.277 11.793 -5.063 1.00 84.50 96 ASP A N 1
ATOM 770 C CA . ASP A 1 96 ? 29.673 13.120 -5.153 1.00 84.50 96 ASP A CA 1
ATOM 771 C C . ASP A 1 96 ? 28.176 13.085 -4.818 1.00 84.50 96 ASP A C 1
ATOM 773 O O . ASP A 1 96 ? 27.713 13.875 -3.998 1.00 84.50 96 ASP A O 1
ATOM 777 N N . ALA A 1 97 ? 27.445 12.091 -5.335 1.00 81.69 97 ALA A N 1
ATOM 778 C CA . ALA A 1 97 ? 26.038 11.871 -5.000 1.00 81.69 97 ALA A CA 1
ATOM 779 C C . ALA A 1 97 ? 25.824 11.621 -3.498 1.00 81.69 97 ALA A C 1
ATOM 781 O O . ALA A 1 97 ? 24.824 12.052 -2.933 1.00 81.69 97 ALA A O 1
ATOM 782 N N . LEU A 1 98 ? 26.775 10.964 -2.827 1.00 77.31 98 LEU A N 1
ATOM 783 C CA . LEU A 1 98 ? 26.706 10.710 -1.387 1.00 77.31 98 LEU A CA 1
ATOM 784 C C . LEU A 1 98 ? 27.021 11.942 -0.524 1.00 77.31 98 LEU A C 1
ATOM 786 O O . LEU A 1 98 ? 26.612 11.972 0.633 1.00 77.31 98 LEU A O 1
ATOM 790 N N . ARG A 1 99 ? 27.706 12.970 -1.048 1.00 79.19 99 ARG A N 1
ATOM 791 C CA . ARG A 1 99 ? 28.028 14.189 -0.273 1.00 79.19 99 ARG A CA 1
ATOM 792 C C . ARG A 1 99 ? 26.793 14.996 0.112 1.00 79.19 99 ARG A C 1
ATOM 794 O O . ARG A 1 99 ? 26.821 15.681 1.130 1.00 79.19 99 ARG A O 1
ATOM 801 N N . SER A 1 100 ? 25.738 14.947 -0.700 1.00 70.19 100 SER A N 1
ATOM 802 C CA . SER A 1 100 ? 24.490 15.675 -0.449 1.00 70.19 100 SER A CA 1
ATOM 803 C C . SER A 1 100 ? 23.534 14.928 0.487 1.00 70.19 100 SER A C 1
ATOM 805 O O . SER A 1 100 ? 22.573 15.524 0.975 1.00 70.19 100 SER A O 1
ATOM 807 N N . VAL A 1 101 ? 23.792 13.648 0.777 1.00 67.31 101 VAL A N 1
ATOM 808 C CA . VAL A 1 101 ? 22.931 12.819 1.627 1.00 67.31 101 VAL A CA 1
ATOM 809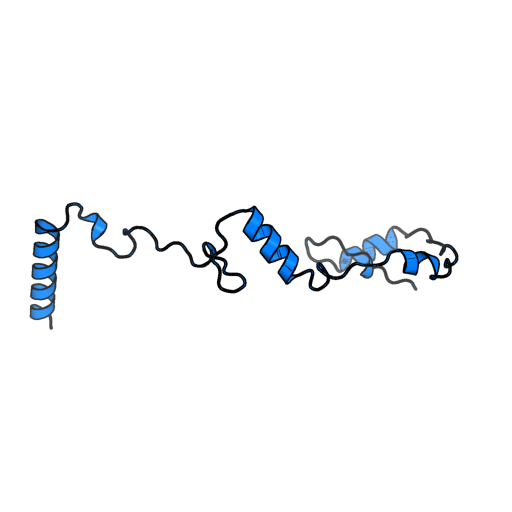 C C . VAL A 1 101 ? 23.372 12.966 3.081 1.00 67.31 101 VAL A C 1
ATOM 811 O O . VAL A 1 101 ? 24.363 12.387 3.518 1.00 67.31 101 VAL A O 1
ATOM 814 N N . THR A 1 102 ? 22.632 13.761 3.851 1.00 62.41 102 THR A N 1
ATOM 815 C CA . THR A 1 102 ? 23.028 14.145 5.212 1.00 62.41 102 THR A CA 1
ATOM 816 C C . THR A 1 102 ? 22.697 13.127 6.299 1.00 62.41 102 THR A C 1
ATOM 818 O O . THR A 1 102 ? 23.256 13.266 7.380 1.00 62.41 102 THR A O 1
ATOM 821 N N . THR A 1 103 ? 21.852 12.108 6.082 1.00 62.44 103 THR A N 1
ATOM 822 C CA . THR A 1 103 ? 21.748 10.898 6.941 1.00 62.44 103 THR A CA 1
ATOM 823 C C . THR A 1 103 ? 20.675 9.911 6.447 1.00 62.44 103 THR A C 1
ATOM 825 O O . THR A 1 103 ? 19.577 10.303 6.067 1.00 62.44 103 THR A O 1
ATOM 828 N N . THR A 1 104 ? 21.013 8.613 6.486 1.00 56.25 104 THR A N 1
ATOM 829 C CA . THR A 1 104 ? 20.129 7.420 6.506 1.00 56.25 104 THR A CA 1
ATOM 830 C C . THR A 1 104 ? 18.909 7.396 5.580 1.00 56.25 104 THR A C 1
ATOM 832 O O . THR A 1 104 ? 17.809 7.035 5.988 1.00 56.25 104 THR A O 1
ATOM 835 N N . SER A 1 105 ? 19.088 7.676 4.299 1.00 57.19 105 SER A N 1
ATOM 836 C CA . SER A 1 105 ? 18.258 7.015 3.292 1.00 57.19 105 SER A CA 1
ATOM 837 C C . SER A 1 105 ? 19.151 6.632 2.129 1.00 57.19 105 SER A C 1
ATOM 839 O O . SER A 1 105 ? 19.994 7.415 1.695 1.00 57.19 105 SER A O 1
ATOM 841 N N . THR A 1 106 ? 19.045 5.379 1.693 1.00 54.44 106 THR A N 1
ATOM 842 C CA . THR A 1 106 ? 19.730 4.908 0.494 1.00 54.44 106 THR A CA 1
ATOM 843 C C . THR A 1 106 ? 19.241 5.788 -0.654 1.00 54.44 106 THR A C 1
ATOM 845 O O . THR A 1 106 ? 18.023 5.871 -0.839 1.00 54.44 106 THR A O 1
ATOM 848 N N . PRO A 1 107 ? 20.122 6.485 -1.389 1.00 57.50 107 PRO A N 1
ATOM 849 C CA . PRO A 1 107 ? 19.678 7.315 -2.497 1.00 57.50 107 PRO A CA 1
ATOM 850 C C . PRO A 1 107 ? 18.914 6.426 -3.481 1.00 57.50 107 PRO A C 1
ATOM 852 O O . PRO A 1 107 ? 19.446 5.430 -3.973 1.00 57.50 107 PRO A O 1
ATOM 855 N N . GLY A 1 108 ? 17.637 6.744 -3.706 1.00 59.84 108 GLY A N 1
ATOM 856 C CA . GLY A 1 108 ? 16.822 6.056 -4.706 1.00 59.84 108 GLY A CA 1
ATOM 857 C C . GLY A 1 108 ? 17.439 6.216 -6.095 1.00 59.84 108 GLY A C 1
ATOM 858 O O . GLY A 1 108 ? 18.147 7.194 -6.342 1.00 59.84 108 GLY A O 1
ATOM 859 N N . TRP A 1 109 ? 17.159 5.273 -6.998 1.00 59.09 109 TRP A N 1
ATOM 860 C CA . TRP A 1 109 ? 17.703 5.253 -8.363 1.00 59.09 109 TRP A CA 1
ATOM 861 C C . TRP A 1 109 ? 17.474 6.578 -9.122 1.00 59.09 109 TRP A C 1
ATOM 863 O O . TRP A 1 109 ? 18.311 6.985 -9.926 1.00 59.09 109 TRP A O 1
ATOM 873 N N . ASP A 1 110 ? 16.413 7.305 -8.768 1.00 63.19 110 ASP A N 1
ATOM 874 C CA . ASP A 1 110 ? 16.036 8.608 -9.328 1.00 63.19 110 ASP A CA 1
ATOM 875 C C . ASP A 1 110 ? 17.031 9.753 -9.032 1.00 63.19 110 ASP A C 1
ATOM 877 O O . ASP A 1 110 ? 16.944 10.811 -9.651 1.00 63.19 110 ASP A O 1
ATOM 881 N N . HIS A 1 111 ? 17.995 9.563 -8.119 1.00 59.59 111 HIS A N 1
ATOM 882 C CA . HIS A 1 111 ? 19.030 10.561 -7.798 1.00 59.59 111 HIS A CA 1
ATOM 883 C C . HIS A 1 111 ? 20.270 10.490 -8.707 1.00 59.59 111 HIS A C 1
ATOM 885 O O . HIS A 1 111 ? 21.180 11.310 -8.572 1.00 59.59 111 HIS A O 1
ATOM 891 N N . LEU A 1 112 ? 20.343 9.523 -9.628 1.00 59.16 112 LEU A N 1
ATOM 892 C CA . LEU A 1 112 ? 21.429 9.434 -10.604 1.00 59.16 112 LEU A CA 1
ATOM 893 C C . LEU A 1 112 ? 21.072 10.242 -11.856 1.00 59.16 112 LEU A C 1
ATOM 895 O O . LEU A 1 112 ? 20.341 9.779 -12.732 1.00 59.16 112 LEU A O 1
ATOM 899 N N . HIS A 1 113 ? 21.609 11.458 -11.958 1.00 58.00 113 HIS A N 1
ATOM 900 C CA . HIS A 1 113 ? 21.496 12.265 -13.171 1.00 58.00 113 HIS A CA 1
ATOM 901 C C . HIS A 1 113 ? 22.586 11.898 -14.181 1.00 58.00 113 HIS A C 1
ATOM 903 O O . HIS A 1 113 ? 23.767 11.813 -13.848 1.00 58.00 113 HIS A O 1
ATOM 909 N N . TRP A 1 114 ? 22.172 11.721 -15.431 1.00 51.72 114 TRP A N 1
ATOM 910 C CA . TRP A 1 114 ? 23.044 11.462 -16.569 1.00 51.72 114 TRP A CA 1
ATOM 911 C C . TRP A 1 114 ? 23.372 12.800 -17.235 1.00 51.72 114 TRP A C 1
ATOM 913 O O . TRP A 1 114 ? 22.456 13.562 -17.551 1.00 51.72 114 TRP A O 1
ATOM 923 N N . ARG A 1 115 ? 24.662 13.097 -17.409 1.00 40.44 115 ARG A N 1
ATOM 924 C CA . ARG A 1 115 ? 25.171 14.265 -18.136 1.00 40.44 115 ARG A CA 1
ATOM 925 C C . ARG A 1 115 ? 26.058 13.809 -19.279 1.00 40.44 115 ARG A C 1
ATOM 927 O O . ARG A 1 115 ? 26.803 12.829 -19.058 1.00 40.44 115 ARG A O 1
#

Sequence (115 aa):
IRKRRSEHMDERIQYVANEQKRVWDLMAWVGPRAMPMYQSLVHNGQALRTLPDLWQALDSTFHSAATRPVDPSILNEIPPLPTRDCPPISHAVITDALRSVTTTSTPGWDHLHWR

Radius of gyration: 31.88 Å; chains: 1; bounding box: 52×39×83 Å